Protein AF-A0A961NUZ7-F1 (afdb_monomer)

pLDDT: mean 88.25, std 8.79, range [49.34, 97.31]

Solvent-accessible surface area (backbone atoms only — not comparable to full-atom values): 4538 Å² total; per-residue (Å²): 111,68,69,59,53,50,50,52,50,51,53,52,52,50,52,54,51,52,52,55,48,46,59,73,76,43,60,60,83,64,46,49,40,58,58,53,47,50,56,50,52,50,53,52,48,38,30,72,77,67,64,48,84,84,50,76,65,56,53,52,51,45,51,53,44,52,50,50,35,52,50,47,56,55,50,52,67,70,74,109

Structure (mmCIF, N/CA/C/O backbone):
data_AF-A0A961NUZ7-F1
#
_entry.id   AF-A0A961NUZ7-F1
#
loop_
_atom_site.group_PDB
_atom_site.id
_atom_site.type_symbol
_atom_site.label_atom_id
_atom_site.label_alt_id
_atom_site.label_comp_id
_atom_site.label_asym_id
_atom_site.label_entity_id
_atom_site.label_seq_id
_atom_site.pdbx_PDB_ins_code
_atom_site.Cartn_x
_atom_site.Cartn_y
_atom_site.Cartn_z
_atom_site.occupancy
_atom_site.B_iso_or_equiv
_atom_site.auth_seq_id
_atom_site.auth_comp_id
_atom_site.auth_asym_id
_atom_site.auth_atom_id
_atom_site.pdbx_PDB_model_num
ATOM 1 N N . ASP A 1 1 ? -1.896 18.606 -22.095 1.00 83.94 1 ASP A N 1
ATOM 2 C CA . ASP A 1 1 ? -1.319 18.234 -20.778 1.00 83.94 1 ASP A CA 1
ATOM 3 C C . ASP A 1 1 ? -2.217 18.493 -19.573 1.00 83.94 1 ASP A C 1
ATOM 5 O O . ASP A 1 1 ? -2.185 17.692 -18.647 1.00 83.94 1 ASP A O 1
ATOM 9 N N . LEU A 1 2 ? -3.074 19.523 -1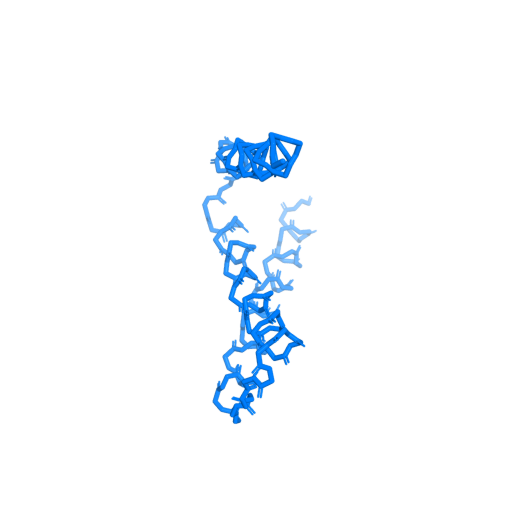9.587 1.00 93.69 2 LEU A N 1
ATOM 10 C CA . LEU A 1 2 ? -3.943 19.872 -18.450 1.00 93.69 2 LEU A CA 1
ATOM 11 C C . LEU A 1 2 ? -4.798 18.706 -17.916 1.00 93.69 2 LEU A C 1
ATOM 13 O O . LEU A 1 2 ? -4.899 18.524 -16.708 1.00 93.69 2 LEU A O 1
ATOM 17 N N . TRP A 1 3 ? -5.357 17.872 -18.800 1.00 95.25 3 TRP A N 1
ATOM 18 C CA . TRP A 1 3 ? -6.180 16.726 -18.391 1.00 95.25 3 TRP A CA 1
ATOM 19 C C . TRP A 1 3 ? -5.390 15.662 -17.608 1.00 95.25 3 TRP A C 1
ATOM 21 O O . TRP A 1 3 ? -5.934 15.046 -16.696 1.00 95.25 3 TRP A O 1
ATOM 31 N N . ARG A 1 4 ? -4.100 15.470 -17.923 1.00 96.00 4 ARG A N 1
ATOM 32 C CA . ARG A 1 4 ? -3.225 14.512 -17.224 1.00 96.00 4 ARG A CA 1
ATOM 33 C C . ARG A 1 4 ? -2.906 15.010 -15.821 1.00 96.00 4 ARG A C 1
ATOM 35 O O . ARG A 1 4 ? -2.997 14.247 -14.866 1.00 96.00 4 ARG A O 1
ATOM 42 N N . PHE A 1 5 ? -2.604 16.302 -15.695 1.00 95.88 5 PHE A N 1
ATOM 43 C CA . PHE A 1 5 ? -2.390 16.936 -14.395 1.00 95.88 5 PHE A CA 1
ATOM 44 C C . PHE A 1 5 ? -3.652 16.905 -13.531 1.00 95.88 5 PHE A C 1
ATOM 46 O O . PHE A 1 5 ? -3.566 16.572 -12.353 1.00 95.88 5 PHE A O 1
ATOM 53 N N . ALA A 1 6 ? -4.822 17.165 -14.121 1.00 96.50 6 ALA A N 1
ATOM 54 C CA . ALA A 1 6 ? -6.097 17.066 -13.416 1.00 96.50 6 ALA A CA 1
ATOM 55 C C . ALA A 1 6 ? -6.367 15.637 -12.915 1.00 96.50 6 ALA A C 1
ATOM 57 O O . ALA A 1 6 ? -6.779 15.466 -11.771 1.00 96.50 6 ALA A O 1
ATOM 58 N N . ALA A 1 7 ? -6.085 14.614 -13.728 1.00 96.25 7 ALA A N 1
ATOM 59 C CA . ALA A 1 7 ? -6.248 13.218 -13.327 1.00 96.25 7 ALA A CA 1
ATOM 60 C C . ALA A 1 7 ? -5.321 12.832 -12.160 1.00 96.25 7 ALA A C 1
ATOM 62 O O . ALA A 1 7 ? -5.785 12.249 -11.182 1.00 96.25 7 ALA A O 1
ATOM 63 N N . ILE A 1 8 ? -4.035 13.198 -12.225 1.00 96.19 8 ILE A N 1
ATOM 64 C CA . ILE A 1 8 ? -3.065 12.923 -11.150 1.00 96.19 8 ILE A CA 1
ATOM 65 C C . ILE A 1 8 ? -3.470 13.644 -9.859 1.00 96.19 8 ILE A C 1
ATOM 67 O O . ILE A 1 8 ? -3.463 13.031 -8.793 1.00 96.19 8 ILE A O 1
ATOM 71 N N . ALA A 1 9 ? -3.863 14.918 -9.952 1.00 96.19 9 ALA A N 1
ATOM 72 C CA . ALA A 1 9 ? -4.316 15.692 -8.800 1.00 96.19 9 ALA A CA 1
ATOM 73 C C . ALA A 1 9 ? -5.564 15.069 -8.161 1.00 96.19 9 ALA A C 1
ATOM 75 O O . ALA A 1 9 ? -5.595 14.862 -6.951 1.00 96.19 9 ALA A O 1
ATOM 76 N N . LEU A 1 10 ? -6.562 14.702 -8.972 1.00 97.31 10 LEU A N 1
ATOM 77 C CA . LEU A 1 10 ? -7.797 14.094 -8.485 1.00 97.31 10 LEU A CA 1
ATOM 78 C C . LEU A 1 10 ? -7.522 12.777 -7.751 1.00 97.31 10 LEU A C 1
ATOM 80 O O . LEU A 1 10 ? -7.986 12.596 -6.627 1.00 97.31 10 LEU A O 1
ATOM 84 N N . VAL A 1 11 ? -6.744 11.878 -8.359 1.00 96.50 11 VAL A N 1
ATOM 85 C CA . VAL A 1 11 ? -6.428 10.568 -7.771 1.00 96.50 11 VAL A CA 1
ATOM 86 C C . VAL A 1 11 ? -5.568 10.720 -6.516 1.00 96.50 11 VAL A C 1
ATOM 88 O O . VAL A 1 11 ? -5.859 10.087 -5.503 1.00 96.50 11 VAL A O 1
ATOM 91 N N . GLY A 1 12 ? -4.552 11.587 -6.544 1.00 95.12 12 GLY A N 1
ATOM 92 C CA . GLY A 1 12 ? -3.676 11.829 -5.398 1.00 95.12 12 GLY A CA 1
ATOM 93 C C . GLY A 1 12 ? -4.422 12.424 -4.203 1.00 95.12 12 GLY A C 1
ATOM 94 O O . GLY A 1 12 ? -4.313 11.916 -3.086 1.00 95.12 12 GLY A O 1
ATOM 95 N N . THR A 1 13 ? -5.239 13.458 -4.426 1.00 96.94 13 THR A N 1
ATOM 96 C CA . THR A 1 13 ? -6.044 14.071 -3.360 1.00 96.94 13 THR A CA 1
ATOM 97 C C . THR A 1 13 ? -7.113 13.110 -2.838 1.00 96.94 13 THR A C 1
ATOM 99 O O . THR A 1 13 ? -7.300 13.014 -1.623 1.00 96.94 13 THR A O 1
ATOM 102 N N . ALA A 1 14 ? -7.785 12.356 -3.712 1.00 97.06 14 ALA A N 1
ATOM 103 C CA . ALA A 1 14 ? -8.750 11.341 -3.293 1.00 97.06 14 ALA A CA 1
ATOM 104 C C . ALA A 1 14 ? -8.085 10.250 -2.436 1.00 97.06 14 ALA A C 1
ATOM 106 O O . ALA A 1 14 ? -8.581 9.930 -1.360 1.00 97.06 14 ALA A O 1
ATOM 107 N N . GLY A 1 15 ? -6.925 9.734 -2.852 1.00 93.75 15 GLY A N 1
ATOM 108 C CA . GLY A 1 15 ? -6.173 8.745 -2.078 1.00 93.75 15 GLY A CA 1
ATOM 109 C C . GLY A 1 15 ? -5.770 9.265 -0.695 1.00 93.75 15 GLY A C 1
ATOM 110 O O . GLY A 1 15 ? -6.044 8.618 0.315 1.00 93.75 15 GLY A O 1
ATOM 111 N N . MET A 1 16 ? -5.198 10.471 -0.631 1.00 94.88 16 MET A N 1
ATOM 112 C CA . MET A 1 16 ? -4.758 11.082 0.630 1.00 94.88 16 MET A CA 1
ATOM 113 C C . MET A 1 16 ? -5.928 11.350 1.588 1.00 94.88 16 MET A C 1
ATOM 115 O O . MET A 1 16 ? -5.832 11.102 2.793 1.00 94.88 16 MET A O 1
ATOM 119 N N . THR A 1 17 ? -7.053 11.844 1.063 1.00 96.25 17 THR A N 1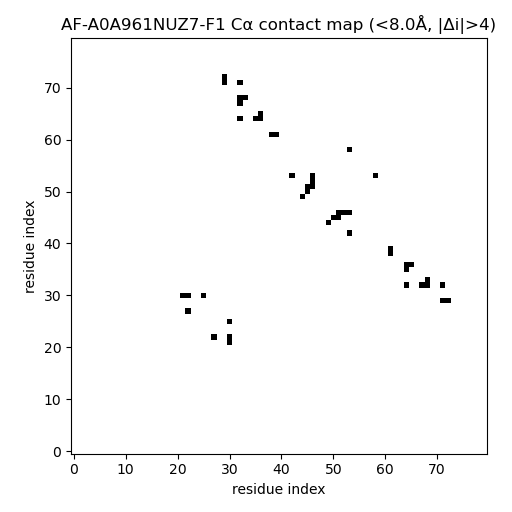
ATOM 120 C CA . THR A 1 17 ? -8.255 12.099 1.870 1.00 96.25 17 THR A CA 1
ATOM 121 C C . THR A 1 17 ? -8.851 10.799 2.395 1.00 96.25 17 THR A C 1
ATOM 123 O O . THR A 1 17 ? -9.132 10.722 3.589 1.00 96.25 17 THR A O 1
ATOM 126 N N . LEU A 1 18 ? -8.966 9.759 1.566 1.00 93.81 18 LEU A N 1
ATOM 127 C CA . LEU A 1 18 ? -9.429 8.436 1.995 1.00 93.81 18 LEU A CA 1
ATOM 128 C C . LEU A 1 18 ? -8.521 7.831 3.069 1.00 93.81 18 LEU A C 1
ATOM 130 O O . LEU A 1 18 ? -9.028 7.334 4.072 1.00 93.81 18 LEU A O 1
ATOM 134 N N . MET A 1 19 ? -7.200 7.936 2.912 1.00 92.31 19 MET A N 1
ATOM 135 C CA . MET A 1 19 ? -6.252 7.442 3.912 1.00 92.31 19 MET 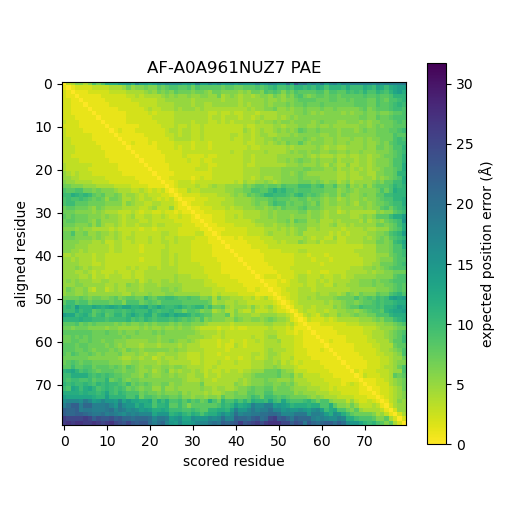A CA 1
ATOM 136 C C . MET A 1 19 ? -6.400 8.191 5.242 1.00 92.31 19 MET A C 1
ATOM 138 O O . MET A 1 19 ? -6.482 7.583 6.308 1.00 92.31 19 MET A O 1
ATOM 142 N N . THR A 1 20 ? -6.542 9.517 5.185 1.00 93.75 20 THR A N 1
ATOM 143 C CA . THR A 1 20 ? -6.806 10.336 6.377 1.00 93.75 20 THR A CA 1
ATOM 144 C C . THR A 1 20 ? -8.106 9.910 7.066 1.00 93.75 20 THR A C 1
ATOM 146 O O . THR A 1 20 ? -8.156 9.816 8.290 1.00 93.75 20 THR A O 1
ATOM 149 N N . GLN A 1 21 ? -9.163 9.615 6.302 1.00 93.88 21 GLN A N 1
ATOM 150 C CA . GLN A 1 21 ? -10.420 9.111 6.861 1.00 93.88 21 GLN A CA 1
ATOM 151 C C . GLN A 1 21 ? -10.273 7.709 7.468 1.00 93.88 21 GLN A C 1
ATOM 153 O O . GLN A 1 21 ? -10.840 7.461 8.530 1.00 93.88 21 GLN A O 1
ATOM 158 N N . ALA A 1 22 ? -9.485 6.819 6.860 1.00 90.62 22 ALA A N 1
ATOM 159 C CA . ALA A 1 22 ? -9.227 5.483 7.397 1.00 90.62 22 ALA A CA 1
ATOM 160 C C . ALA A 1 22 ? -8.600 5.555 8.799 1.00 90.62 22 ALA A C 1
ATOM 162 O O . ALA A 1 22 ? -9.113 4.937 9.731 1.00 90.62 22 ALA A O 1
ATOM 163 N N . PHE A 1 23 ? -7.575 6.395 8.980 1.00 90.31 23 PHE A N 1
ATOM 164 C CA . PHE A 1 23 ? -6.955 6.624 10.292 1.00 90.31 23 PHE A CA 1
ATOM 165 C C . PHE A 1 23 ? -7.875 7.319 11.307 1.00 90.31 23 PHE A C 1
ATOM 167 O O . PHE A 1 23 ? -7.655 7.195 12.510 1.00 90.31 23 PHE A O 1
ATOM 174 N N . ARG A 1 24 ? -8.903 8.051 10.855 1.00 92.31 24 ARG A N 1
ATOM 175 C CA . ARG A 1 24 ? -9.914 8.644 11.747 1.00 92.31 24 ARG A CA 1
ATOM 176 C C . ARG A 1 24 ? -10.959 7.639 12.226 1.00 92.31 24 ARG A C 1
ATOM 178 O O . ARG A 1 24 ? -11.505 7.829 13.308 1.00 92.31 24 ARG A O 1
ATOM 185 N N . LEU A 1 25 ? -11.291 6.642 11.406 1.00 89.25 25 LEU A N 1
ATOM 186 C CA . LEU A 1 25 ? -12.406 5.719 11.648 1.00 89.25 25 LEU A CA 1
ATOM 187 C C . LEU A 1 25 ? -11.970 4.390 12.273 1.00 89.25 25 LEU A C 1
ATOM 189 O O . LEU A 1 25 ? -12.764 3.776 12.982 1.00 89.25 25 LEU A O 1
ATOM 193 N N . ALA A 1 26 ? -10.737 3.948 12.023 1.00 86.44 26 ALA A N 1
ATOM 194 C CA . ALA A 1 26 ? -10.211 2.678 12.509 1.00 86.44 26 ALA A CA 1
ATOM 195 C C . ALA A 1 26 ? -8.929 2.872 13.340 1.00 86.44 26 ALA A C 1
ATOM 197 O O . ALA A 1 26 ? -8.181 3.829 13.121 1.00 86.44 26 ALA A O 1
ATOM 198 N N . PRO A 1 27 ? -8.629 1.961 14.286 1.00 83.75 27 PRO A N 1
ATOM 199 C CA . PRO A 1 27 ? -7.381 2.002 15.038 1.00 83.75 27 PRO A CA 1
ATOM 200 C C . PRO A 1 27 ? -6.162 1.952 14.111 1.00 83.75 27 PRO A C 1
ATOM 202 O O . PRO A 1 27 ? -6.121 1.158 13.171 1.00 83.75 27 PRO A O 1
ATOM 205 N N . ALA A 1 28 ? -5.117 2.723 14.426 1.00 83.25 28 ALA A N 1
ATOM 206 C CA . ALA A 1 28 ? -3.895 2.783 13.617 1.00 83.25 28 ALA A CA 1
ATOM 207 C C . ALA A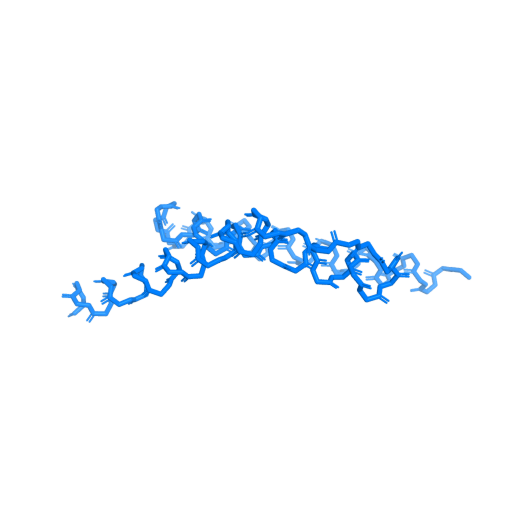 1 28 ? -3.258 1.402 13.366 1.00 83.25 28 ALA A C 1
ATOM 209 O O . ALA A 1 28 ? -2.690 1.171 12.305 1.00 83.25 28 ALA A O 1
ATOM 210 N N . VAL A 1 29 ? -3.406 0.461 14.307 1.00 80.69 29 VAL A N 1
ATOM 211 C CA . VAL A 1 29 ? -2.888 -0.911 14.170 1.00 80.69 29 VAL A CA 1
ATOM 212 C C . VAL A 1 29 ? -3.589 -1.713 13.068 1.00 80.69 29 VAL A C 1
ATOM 214 O O . VAL A 1 29 ? -3.001 -2.651 12.541 1.00 80.69 29 VAL A O 1
ATOM 217 N N . VAL A 1 30 ? -4.830 -1.355 12.730 1.00 81.62 30 VAL A N 1
ATOM 218 C CA . VAL A 1 30 ? -5.607 -1.990 11.657 1.00 81.62 30 VAL A CA 1
ATOM 219 C C . VAL A 1 30 ? -5.258 -1.371 10.306 1.00 81.62 30 VAL A C 1
ATOM 221 O O . VAL A 1 30 ? -5.141 -2.072 9.303 1.00 81.62 30 VAL A O 1
ATOM 224 N N . VAL A 1 31 ? -5.044 -0.054 10.287 1.00 86.50 31 VAL A N 1
ATOM 225 C CA . VAL A 1 31 ? -4.766 0.705 9.061 1.00 86.50 31 VAL A CA 1
ATOM 226 C C . VAL A 1 31 ? -3.307 0.563 8.615 1.00 86.50 31 VAL A C 1
ATOM 228 O O . VAL A 1 31 ? -3.046 0.483 7.419 1.00 86.50 31 VAL A O 1
ATOM 231 N N . ALA A 1 32 ? -2.351 0.462 9.544 1.00 84.62 32 ALA A N 1
ATOM 232 C CA . ALA A 1 32 ? -0.925 0.383 9.214 1.00 84.62 32 ALA A CA 1
ATOM 233 C C . ALA A 1 32 ? -0.562 -0.791 8.271 1.00 84.62 32 ALA A C 1
ATOM 235 O O . ALA A 1 32 ? 0.117 -0.549 7.275 1.00 84.62 32 ALA A O 1
ATOM 236 N N . PRO A 1 33 ? -1.040 -2.037 8.479 1.00 81.25 33 PRO A N 1
ATOM 237 C CA . PRO A 1 33 ? -0.830 -3.132 7.527 1.00 81.25 33 PRO A CA 1
ATOM 238 C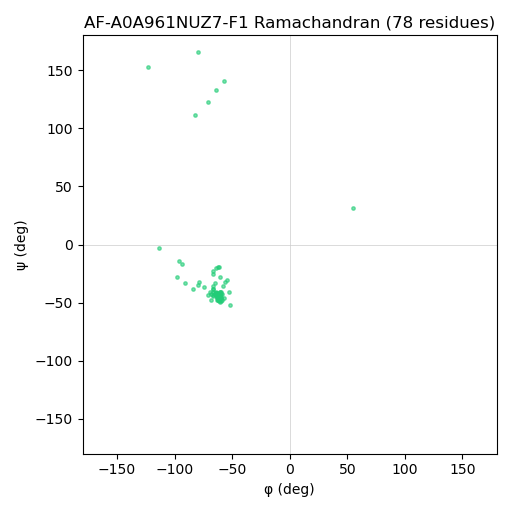 C . PRO A 1 33 ? -1.363 -2.841 6.122 1.0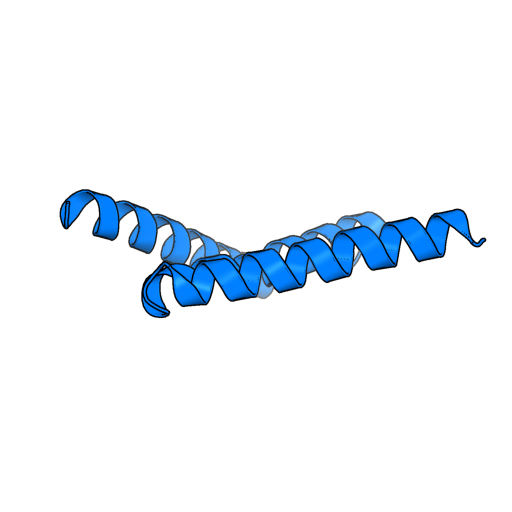0 81.25 33 PRO A C 1
ATOM 240 O O . PRO A 1 33 ? -0.745 -3.253 5.143 1.00 81.25 33 PRO A O 1
ATOM 243 N N . LEU A 1 34 ? -2.492 -2.132 6.016 1.00 83.81 34 LEU A N 1
ATOM 244 C CA . LEU A 1 34 ? -3.075 -1.744 4.732 1.00 83.81 34 LEU A CA 1
ATOM 245 C C . LEU A 1 34 ? -2.214 -0.692 4.030 1.00 83.81 34 LEU A C 1
ATOM 247 O O . LEU A 1 34 ? -1.981 -0.816 2.831 1.00 83.81 34 LEU A O 1
ATOM 251 N N . ASP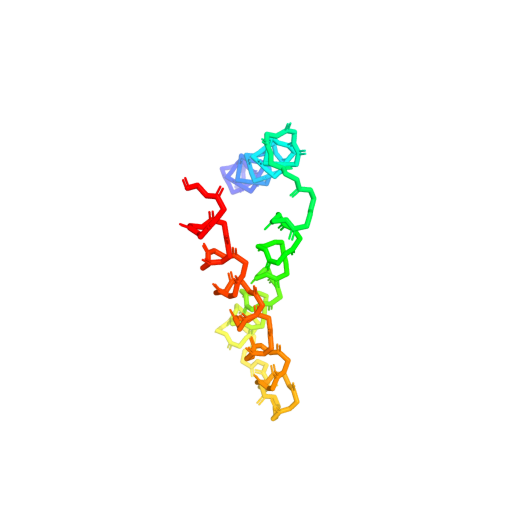 A 1 35 ? -1.685 0.283 4.765 1.00 87.06 35 ASP A N 1
ATOM 252 C CA . ASP A 1 35 ? -0.766 1.290 4.223 1.00 87.06 35 ASP A CA 1
ATOM 253 C C . ASP A 1 35 ? 0.513 0.642 3.657 1.00 87.06 35 ASP A C 1
ATOM 255 O O . ASP A 1 35 ? 0.932 0.926 2.532 1.00 87.06 35 ASP A O 1
ATOM 259 N N . TYR A 1 36 ? 1.062 -0.361 4.354 1.00 86.50 36 TYR A N 1
ATOM 260 C CA . TYR A 1 36 ? 2.216 -1.122 3.863 1.00 86.50 36 TYR A CA 1
ATOM 261 C C . TYR A 1 36 ? 1.943 -1.922 2.582 1.00 86.50 36 TYR A C 1
ATOM 263 O O . TYR A 1 36 ? 2.892 -2.226 1.858 1.00 86.50 36 TYR A O 1
ATOM 271 N N . THR A 1 37 ? 0.687 -2.226 2.228 1.00 87.12 37 THR A N 1
ATOM 272 C CA . THR A 1 37 ? 0.387 -2.837 0.917 1.00 87.12 37 THR A CA 1
ATOM 273 C C . THR A 1 37 ? 0.768 -1.924 -0.251 1.00 87.12 37 THR A C 1
ATOM 275 O O . THR A 1 37 ? 1.001 -2.415 -1.357 1.00 87.12 37 THR A O 1
ATOM 278 N N . GLY A 1 38 ? 0.930 -0.617 -0.006 1.00 89.81 38 GLY A N 1
ATOM 279 C CA . GLY A 1 38 ? 1.498 0.325 -0.967 1.00 89.81 38 GLY A CA 1
ATOM 280 C C . GLY A 1 38 ? 2.895 -0.078 -1.444 1.00 89.81 38 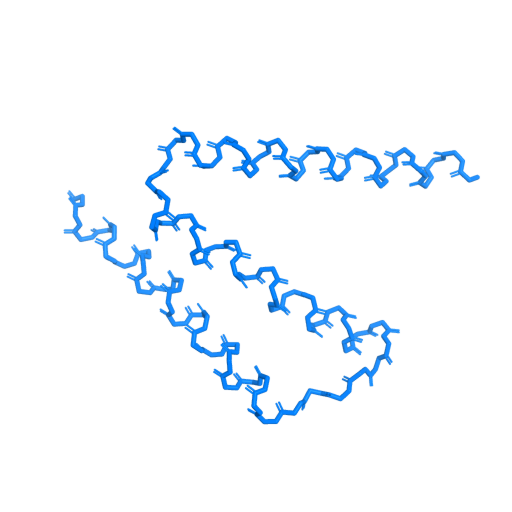GLY A C 1
ATOM 281 O O . GLY A 1 38 ? 3.202 0.116 -2.616 1.00 89.81 38 GLY A O 1
ATOM 282 N N . LEU A 1 39 ? 3.707 -0.726 -0.596 1.00 89.94 39 LEU A N 1
ATOM 283 C CA . LEU A 1 39 ? 5.009 -1.278 -0.997 1.00 89.94 39 LEU A CA 1
ATOM 284 C C . LEU A 1 39 ? 4.850 -2.390 -2.036 1.00 89.94 39 LEU A C 1
ATOM 286 O O . LEU A 1 39 ? 5.585 -2.418 -3.016 1.00 89.94 39 LEU A O 1
ATOM 290 N N . ILE A 1 40 ? 3.855 -3.264 -1.864 1.00 90.56 40 ILE A N 1
ATOM 291 C CA . ILE A 1 40 ? 3.569 -4.347 -2.815 1.00 90.56 40 ILE A CA 1
ATOM 292 C C . ILE A 1 40 ? 3.199 -3.749 -4.174 1.00 90.56 40 ILE A C 1
ATOM 294 O O . ILE A 1 40 ? 3.742 -4.158 -5.200 1.00 90.56 40 ILE A O 1
ATOM 298 N N . TRP A 1 41 ? 2.315 -2.748 -4.190 1.00 91.56 41 TRP A N 1
ATOM 299 C CA . TRP A 1 41 ? 1.950 -2.051 -5.422 1.00 91.56 41 TRP A CA 1
ATOM 300 C C . TRP A 1 41 ? 3.128 -1.299 -6.037 1.00 91.56 41 TRP A C 1
ATOM 302 O O . TRP A 1 41 ? 3.314 -1.381 -7.245 1.00 91.56 41 TRP A O 1
ATOM 312 N N . ALA A 1 42 ? 3.951 -0.619 -5.238 1.00 91.75 42 ALA A N 1
ATOM 313 C CA . ALA A 1 42 ? 5.141 0.074 -5.723 1.00 91.75 42 ALA A CA 1
ATOM 314 C C . ALA A 1 42 ? 6.117 -0.897 -6.404 1.00 91.75 42 ALA A C 1
ATOM 316 O O . ALA A 1 42 ? 6.542 -0.631 -7.525 1.00 91.75 42 ALA A O 1
ATOM 317 N N . THR A 1 43 ? 6.398 -2.052 -5.790 1.00 92.50 43 THR A N 1
ATOM 318 C CA . THR A 1 43 ? 7.233 -3.104 -6.389 1.00 92.50 43 THR A CA 1
ATOM 319 C C . THR A 1 43 ? 6.619 -3.656 -7.675 1.00 92.50 43 THR A C 1
ATOM 321 O O . THR A 1 43 ? 7.314 -3.790 -8.680 1.00 92.50 43 THR A O 1
ATOM 324 N N . LEU A 1 44 ? 5.318 -3.965 -7.676 1.00 92.06 44 LEU A N 1
ATOM 325 C CA . LEU A 1 44 ? 4.636 -4.497 -8.859 1.00 92.06 44 LEU A CA 1
ATOM 326 C C . LEU A 1 44 ? 4.645 -3.495 -10.017 1.00 92.06 44 LEU A C 1
ATOM 328 O O . LEU A 1 44 ? 4.952 -3.867 -11.145 1.00 92.06 44 LEU A O 1
ATOM 332 N N . LEU A 1 45 ? 4.338 -2.225 -9.750 1.00 93.62 45 LEU A N 1
ATOM 333 C CA . LEU A 1 45 ? 4.372 -1.166 -10.758 1.00 93.62 45 LEU A CA 1
ATOM 334 C C . LEU A 1 45 ? 5.814 -0.905 -11.226 1.00 93.62 45 LEU A C 1
ATOM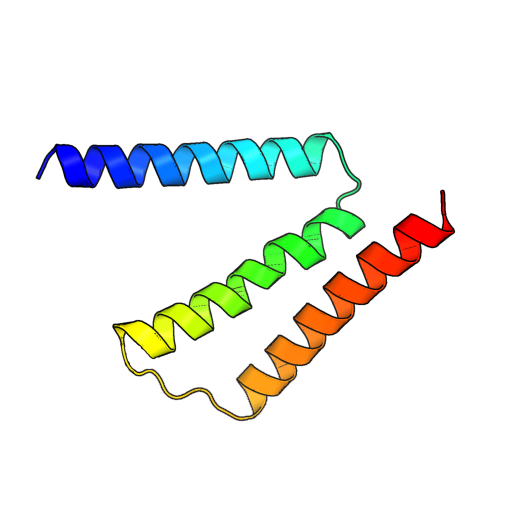 336 O O . LEU A 1 45 ? 6.031 -0.745 -12.425 1.00 93.62 45 LEU A O 1
ATOM 340 N N . GLY A 1 46 ? 6.795 -0.954 -10.320 1.00 93.94 46 GLY A N 1
ATOM 341 C CA . GLY A 1 46 ? 8.232 -0.946 -10.619 1.00 93.94 46 GLY A CA 1
ATOM 342 C C . GLY A 1 46 ? 8.609 -2.010 -11.649 1.00 93.94 46 GLY A C 1
ATOM 343 O O . GLY A 1 46 ? 9.157 -1.718 -12.715 1.00 93.94 46 GLY A O 1
ATOM 344 N N . TRP A 1 47 ? 8.208 -3.253 -11.390 1.00 93.31 47 TRP A N 1
ATOM 345 C CA . TRP A 1 47 ? 8.434 -4.368 -12.304 1.00 93.31 47 TRP A CA 1
ATOM 346 C C . TRP A 1 47 ? 7.680 -4.214 -13.636 1.00 93.31 47 TRP A C 1
ATOM 348 O O . TRP A 1 47 ? 8.257 -4.449 -14.696 1.00 93.31 47 TRP A O 1
ATOM 358 N N . VAL A 1 48 ? 6.415 -3.781 -13.627 1.00 95.19 48 VAL A N 1
ATOM 359 C CA . VAL A 1 48 ? 5.605 -3.657 -14.855 1.00 95.19 48 VAL A CA 1
ATOM 360 C C . VAL A 1 48 ? 6.107 -2.540 -15.772 1.00 95.19 48 VAL A C 1
ATOM 362 O O . VAL A 1 48 ? 6.241 -2.750 -16.977 1.00 95.19 48 VAL A O 1
ATOM 365 N N . PHE A 1 49 ? 6.364 -1.351 -15.226 1.00 96.62 49 PHE A N 1
ATOM 366 C CA . PHE A 1 49 ? 6.681 -0.163 -16.023 1.00 96.62 49 PHE A CA 1
ATOM 367 C C . PHE A 1 49 ? 8.182 0.008 -16.269 1.00 96.62 49 PHE A C 1
ATOM 369 O O . PHE A 1 49 ? 8.567 0.481 -17.338 1.00 96.62 49 PHE A O 1
ATOM 376 N N . TRP A 1 50 ? 9.025 -0.403 -15.318 1.00 94.31 50 TRP A N 1
ATOM 377 C CA . TRP A 1 50 ? 10.479 -0.224 -15.389 1.00 94.31 50 TRP A CA 1
ATOM 378 C C . TRP A 1 50 ? 11.259 -1.538 -15.516 1.00 94.31 50 TRP A C 1
ATOM 380 O O . TRP A 1 50 ? 12.474 -1.496 -15.698 1.00 94.31 50 TRP A O 1
ATOM 390 N N . ARG A 1 51 ? 10.586 -2.701 -15.493 1.00 91.00 51 ARG A N 1
ATOM 391 C CA . ARG A 1 51 ? 11.215 -4.041 -15.550 1.00 91.00 51 ARG A CA 1
ATOM 392 C C . ARG A 1 51 ? 12.273 -4.247 -14.465 1.00 91.00 51 ARG A C 1
ATOM 394 O O . ARG A 1 51 ? 13.244 -4.971 -14.672 1.00 91.00 51 ARG A O 1
ATOM 401 N N . GLU A 1 52 ? 12.069 -3.611 -13.316 1.00 89.88 52 GLU A N 1
ATOM 402 C CA . GLU A 1 52 ? 12.950 -3.722 -12.159 1.00 89.88 52 GLU A CA 1
ATOM 403 C C . GLU A 1 52 ? 12.949 -5.153 -11.612 1.00 89.88 52 GLU A C 1
ATOM 405 O O . GLU A 1 52 ? 11.896 -5.773 -11.472 1.00 89.88 52 GLU A O 1
ATOM 410 N N . ALA A 1 53 ? 14.129 -5.714 -11.346 1.00 87.81 53 ALA A N 1
ATOM 411 C CA . ALA A 1 53 ? 14.246 -7.096 -10.902 1.00 87.81 53 ALA A CA 1
ATOM 412 C C . ALA A 1 53 ? 13.728 -7.248 -9.466 1.00 87.81 53 ALA A C 1
ATOM 414 O O . ALA A 1 53 ? 14.239 -6.621 -8.543 1.00 87.81 53 ALA A O 1
ATOM 415 N N . ILE A 1 54 ? 12.737 -8.121 -9.276 1.00 89.25 54 ILE A N 1
ATOM 416 C CA . ILE A 1 54 ? 12.243 -8.482 -7.948 1.00 89.25 54 ILE A CA 1
ATOM 417 C C . ILE A 1 54 ? 13.184 -9.548 -7.382 1.00 89.25 54 ILE A C 1
ATOM 419 O O . ILE A 1 54 ? 13.232 -10.671 -7.890 1.00 89.25 54 ILE A O 1
ATOM 423 N N . ASP A 1 55 ? 13.950 -9.198 -6.351 1.00 90.25 55 ASP A N 1
ATOM 424 C CA . ASP A 1 55 ? 14.827 -10.146 -5.670 1.00 90.25 55 ASP A CA 1
ATOM 425 C C . ASP A 1 55 ? 14.057 -11.027 -4.666 1.00 90.25 55 ASP A C 1
ATOM 427 O O . ASP A 1 55 ? 12.911 -10.759 -4.286 1.00 90.25 55 ASP A O 1
ATOM 431 N N . GLY A 1 56 ? 14.691 -12.115 -4.219 1.00 90.38 56 GLY A N 1
ATOM 432 C CA . GLY A 1 56 ? 14.074 -13.034 -3.257 1.00 90.38 56 GLY A CA 1
ATOM 433 C C . GLY A 1 56 ? 13.725 -12.367 -1.920 1.00 90.38 56 GLY A C 1
ATOM 434 O O . GLY A 1 56 ? 12.765 -12.770 -1.264 1.00 90.38 56 GLY A O 1
ATOM 435 N N . MET A 1 57 ? 14.459 -11.320 -1.532 1.00 90.56 57 MET A N 1
ATOM 436 C CA . MET A 1 57 ? 14.232 -10.598 -0.281 1.00 90.56 57 MET A CA 1
ATOM 437 C C . MET A 1 57 ? 12.984 -9.708 -0.353 1.00 90.56 57 MET A C 1
ATOM 439 O O . MET A 1 57 ? 12.215 -9.652 0.607 1.00 90.56 57 MET A O 1
ATOM 443 N N . THR A 1 58 ? 12.721 -9.101 -1.509 1.00 89.75 58 THR A N 1
ATOM 444 C CA . THR A 1 58 ? 11.515 -8.322 -1.807 1.00 89.75 58 THR A CA 1
ATOM 445 C C . THR A 1 58 ? 10.279 -9.212 -1.779 1.00 89.75 58 THR A C 1
ATOM 447 O O . THR A 1 58 ? 9.270 -8.843 -1.178 1.00 89.75 58 THR A O 1
ATOM 450 N N . VAL A 1 59 ? 10.359 -10.418 -2.355 1.00 89.75 59 VAL A N 1
ATOM 451 C CA . VAL A 1 59 ? 9.262 -11.403 -2.283 1.00 89.75 59 VAL A CA 1
ATOM 452 C C . VAL A 1 59 ? 8.987 -11.811 -0.835 1.00 89.75 59 VAL A C 1
ATOM 454 O O . VAL A 1 59 ? 7.829 -11.864 -0.421 1.00 89.75 59 VAL A O 1
ATOM 457 N N . LEU A 1 60 ? 10.035 -12.062 -0.046 1.00 93.50 60 LEU A N 1
ATOM 458 C CA . LEU A 1 60 ? 9.892 -12.419 1.365 1.00 93.50 60 LEU A CA 1
ATOM 459 C C . LEU A 1 60 ? 9.255 -11.279 2.173 1.00 93.50 60 LEU A C 1
ATOM 461 O O . LEU A 1 60 ? 8.319 -11.518 2.935 1.00 93.50 60 LEU A O 1
ATOM 465 N N . GLY A 1 61 ? 9.696 -10.038 1.960 1.00 89.25 61 GLY A N 1
ATOM 466 C CA . GLY A 1 61 ? 9.084 -8.854 2.566 1.00 89.25 61 GLY A CA 1
ATOM 467 C C . GLY A 1 61 ? 7.612 -8.694 2.176 1.00 89.25 61 GLY A C 1
ATOM 468 O O . GLY A 1 61 ? 6.762 -8.500 3.046 1.00 89.25 61 GLY A O 1
ATOM 469 N N . ALA A 1 62 ? 7.285 -8.861 0.891 1.00 89.31 62 ALA A N 1
ATOM 470 C CA . ALA A 1 62 ? 5.910 -8.808 0.401 1.00 89.31 62 ALA A CA 1
ATOM 471 C C . ALA A 1 62 ? 5.024 -9.880 1.057 1.00 89.31 62 ALA A C 1
ATOM 473 O O . ALA A 1 62 ? 3.913 -9.570 1.487 1.00 89.31 62 ALA A O 1
ATOM 474 N N . LEU A 1 63 ? 5.519 -11.114 1.212 1.00 91.06 63 LEU A N 1
ATOM 475 C CA . LEU A 1 63 ? 4.801 -12.185 1.913 1.00 91.06 63 LEU A CA 1
ATOM 476 C C . LEU A 1 63 ? 4.504 -11.825 3.373 1.00 91.06 63 LEU A C 1
ATOM 478 O O . LEU A 1 63 ? 3.390 -12.064 3.839 1.00 91.06 63 LEU A O 1
ATOM 482 N N . VAL A 1 64 ? 5.458 -11.218 4.085 1.00 90.12 64 VAL A N 1
ATOM 483 C CA . VAL A 1 64 ? 5.261 -10.765 5.474 1.00 90.12 64 VAL A CA 1
ATOM 484 C C . VAL A 1 64 ? 4.196 -9.668 5.553 1.00 90.12 64 VAL A C 1
ATOM 486 O O . VAL A 1 64 ? 3.326 -9.723 6.425 1.00 90.12 64 VAL A O 1
ATOM 489 N N . ILE A 1 65 ? 4.213 -8.704 4.627 1.00 88.81 65 ILE A N 1
ATOM 490 C CA . ILE A 1 65 ? 3.206 -7.632 4.562 1.00 88.81 65 ILE A CA 1
ATOM 491 C C . ILE A 1 65 ? 1.811 -8.219 4.303 1.00 88.81 65 ILE A C 1
ATOM 493 O O . ILE A 1 65 ? 0.871 -7.905 5.036 1.00 88.81 65 ILE A O 1
ATOM 497 N N . VAL A 1 66 ? 1.674 -9.120 3.320 1.00 88.00 66 VAL A N 1
ATOM 498 C CA . VAL A 1 66 ? 0.398 -9.795 3.023 1.00 88.00 66 VAL A CA 1
ATOM 499 C C . VAL A 1 66 ? -0.090 -10.597 4.230 1.00 88.00 66 VAL A C 1
ATOM 501 O O . VAL A 1 66 ? -1.255 -10.480 4.610 1.00 88.00 66 VAL A O 1
ATOM 504 N N . ALA A 1 67 ? 0.789 -11.371 4.871 1.00 88.88 67 ALA A N 1
ATOM 505 C CA . ALA A 1 67 ? 0.445 -12.158 6.053 1.00 88.88 67 ALA A CA 1
ATOM 506 C C . ALA A 1 67 ? -0.033 -11.273 7.217 1.00 88.88 67 ALA A C 1
ATOM 508 O O . ALA A 1 67 ? -1.023 -11.604 7.868 1.00 88.88 67 ALA A O 1
ATOM 509 N N . SER A 1 68 ? 0.617 -10.128 7.442 1.00 85.69 68 SER A N 1
ATOM 510 C CA . SER A 1 68 ? 0.215 -9.141 8.453 1.00 85.69 68 SER A CA 1
ATOM 511 C C . SER A 1 68 ? -1.167 -8.539 8.166 1.00 85.69 68 SER A C 1
ATOM 513 O O . SER A 1 68 ? -2.014 -8.454 9.064 1.00 85.69 68 SER A O 1
ATOM 515 N N . GLY A 1 69 ? -1.441 -8.188 6.904 1.00 81.94 69 GLY A N 1
ATOM 516 C CA . GLY A 1 69 ? -2.751 -7.690 6.474 1.00 81.94 69 GLY A CA 1
ATOM 517 C C . GLY A 1 69 ? -3.862 -8.723 6.681 1.00 81.94 69 GLY A C 1
ATOM 518 O O . GLY A 1 69 ? -4.891 -8.423 7.289 1.00 81.94 69 GLY A O 1
ATOM 519 N N . VAL A 1 70 ? -3.627 -9.969 6.258 1.00 84.88 70 VAL A N 1
ATOM 520 C CA . VAL A 1 70 ? -4.572 -11.081 6.454 1.00 84.88 70 VAL A CA 1
ATOM 521 C C . VAL A 1 70 ? -4.800 -11.357 7.943 1.00 84.88 70 VAL A C 1
ATOM 523 O O . VAL A 1 70 ? -5.947 -11.488 8.370 1.00 84.88 70 VAL A O 1
ATOM 526 N N . PHE A 1 71 ? -3.739 -11.402 8.752 1.00 84.94 71 PHE A N 1
ATOM 527 C CA . PHE A 1 71 ? -3.837 -11.617 10.198 1.00 84.94 71 PHE A CA 1
ATOM 528 C C . PHE A 1 71 ? -4.679 -10.536 10.884 1.00 84.94 71 PHE A C 1
ATOM 530 O O . PHE A 1 71 ? -5.523 -10.850 11.723 1.00 84.94 71 PHE A O 1
ATOM 537 N N . THR A 1 72 ? -4.493 -9.276 10.495 1.00 81.25 72 THR A N 1
ATOM 538 C CA . THR A 1 72 ? -5.251 -8.136 11.024 1.00 81.25 72 THR A CA 1
ATOM 539 C C . THR A 1 72 ? -6.745 -8.265 10.730 1.00 81.25 72 THR A C 1
ATOM 541 O O . THR A 1 72 ? -7.553 -8.197 11.656 1.00 81.25 72 THR A O 1
ATOM 544 N N . ILE A 1 73 ? -7.110 -8.565 9.478 1.00 79.56 73 ILE A N 1
ATOM 545 C CA . ILE A 1 73 ? -8.511 -8.768 9.069 1.00 79.56 73 ILE A CA 1
ATOM 546 C C . ILE A 1 73 ? -9.142 -9.943 9.830 1.00 79.56 73 ILE A C 1
ATOM 548 O O . ILE A 1 73 ? -10.279 -9.861 10.298 1.00 79.56 73 ILE A O 1
ATOM 552 N N . LEU A 1 74 ? -8.410 -11.053 9.969 1.00 80.94 74 LEU A N 1
ATOM 553 C CA . LEU A 1 74 ? -8.888 -12.236 10.688 1.00 80.94 74 LEU A CA 1
ATOM 554 C C . LEU A 1 74 ? -9.053 -11.980 12.192 1.00 80.94 74 LEU A C 1
ATOM 556 O O . LEU A 1 74 ? -9.986 -12.509 12.798 1.00 80.94 74 LEU A O 1
ATOM 560 N N . ARG A 1 75 ? -8.171 -11.176 12.798 1.00 77.94 75 ARG A N 1
ATOM 561 C CA . ARG A 1 75 ? -8.257 -10.797 14.213 1.00 77.94 75 ARG A CA 1
ATOM 562 C C . ARG A 1 75 ? -9.460 -9.900 14.477 1.00 77.94 75 ARG A C 1
ATOM 564 O O . ARG A 1 75 ? -10.151 -10.111 15.467 1.00 77.94 75 ARG A O 1
ATOM 571 N N . GLU A 1 76 ? -9.724 -8.939 13.602 1.00 71.88 76 GLU A N 1
ATOM 572 C CA . GLU A 1 76 ? -10.853 -8.018 13.742 1.00 71.88 76 GLU A CA 1
ATOM 573 C C . GLU A 1 76 ? -12.193 -8.757 13.634 1.00 71.88 76 GLU A C 1
ATOM 575 O O . GLU A 1 76 ? -13.053 -8.588 14.492 1.00 71.88 76 GLU A O 1
ATOM 580 N N . ARG A 1 77 ? -12.316 -9.711 12.699 1.00 66.38 77 ARG A N 1
ATOM 581 C CA . ARG A 1 77 ? -13.485 -10.612 12.614 1.00 66.38 77 ARG A CA 1
ATOM 582 C C . ARG A 1 77 ? -13.701 -11.501 13.837 1.00 66.38 77 ARG A C 1
ATOM 584 O O . ARG A 1 77 ? -14.774 -12.071 13.970 1.00 66.38 77 ARG A O 1
ATOM 591 N N . ARG A 1 78 ? -12.672 -11.698 14.662 1.00 59.53 78 ARG A N 1
ATOM 592 C CA . ARG A 1 78 ? -12.740 -12.508 15.886 1.00 59.53 78 ARG A CA 1
ATOM 593 C C . ARG A 1 78 ? -12.985 -11.647 17.134 1.00 59.53 78 ARG A C 1
ATOM 595 O O . ARG A 1 78 ? -13.274 -12.201 18.188 1.00 59.53 78 ARG A O 1
ATOM 602 N N . ALA A 1 79 ? -12.821 -10.327 17.025 1.00 56.16 79 ALA A N 1
ATOM 603 C CA . ALA A 1 79 ? -13.103 -9.359 18.084 1.00 56.16 79 ALA A CA 1
ATOM 604 C C . ALA A 1 79 ? -14.524 -8.764 17.995 1.00 56.16 79 ALA A C 1
ATOM 606 O O . ALA A 1 79 ? -14.983 -8.184 18.978 1.00 56.16 79 ALA A O 1
ATOM 607 N N . VAL A 1 80 ? -15.190 -8.909 16.841 1.00 49.34 80 VAL A N 1
ATOM 608 C CA . VAL A 1 80 ? -16.635 -8.686 16.628 1.00 49.34 80 VAL A CA 1
ATOM 609 C C . VAL A 1 80 ? -17.399 -9.963 16.951 1.00 49.34 80 VAL A C 1
ATOM 611 O O . VAL A 1 80 ? -18.457 -9.854 17.605 1.00 49.34 80 VAL A O 1
#

Foldseek 3Di:
DVVVVVVCVVVVVVVVVVLVVCVVPDPPLLSVLVVCCVLVVVVVCCCVVVVDDCDPVNVVVNVVSVVSNVVSVVVVVVVD

Mean predicted aligned error: 5.53 Å

Radius of gyration: 15.8 Å; Cα contacts (8 Å, |Δi|>4): 24; chains: 1; bounding box: 32×33×39 Å

Secondary structure (DSSP, 8-state):
-HHHHHHHHHHHHHHHHHHHHHHHHS-HHHHHHHHHHHHHHHHHHHHHHH-----HHHHHHHHHHHHHHHHHHHHHHHH-

Sequence (80 aa):
DLWRFAAIALVGTAGMTLMTQAFRLAPAVVVAPLDYTGLIWATLLGWVFWREAIDGMTVLGALVIVASGVFTILRERRAV